Protein AF-A0A961X1M5-F1 (afdb_monomer_lite)

Structure (mmCIF, N/CA/C/O backbone):
data_AF-A0A961X1M5-F1
#
_entry.id   AF-A0A961X1M5-F1
#
loop_
_atom_site.group_PDB
_atom_site.id
_atom_site.type_symbol
_atom_site.label_atom_id
_atom_site.label_alt_id
_atom_site.label_comp_id
_atom_site.label_asym_id
_atom_site.label_entity_id
_atom_site.label_seq_id
_atom_site.pdbx_PDB_ins_code
_atom_site.Cartn_x
_atom_site.Cartn_y
_atom_site.Cartn_z
_atom_site.occupancy
_atom_site.B_iso_or_equiv
_atom_site.auth_seq_id
_atom_site.auth_comp_id
_atom_site.auth_asym_id
_atom_site.auth_atom_id
_atom_site.pdbx_PDB_model_num
ATOM 1 N N . MET A 1 1 ? -8.555 6.129 18.525 1.00 94.44 1 MET A N 1
ATOM 2 C CA . MET A 1 1 ? -8.605 4.919 19.369 1.00 94.44 1 MET A CA 1
ATOM 3 C C . MET A 1 1 ? -7.222 4.333 19.562 1.00 94.44 1 MET A C 1
ATOM 5 O O . MET A 1 1 ? -6.335 4.598 18.760 1.00 94.44 1 MET A O 1
ATOM 9 N N . HIS A 1 2 ? -7.061 3.529 20.614 1.00 96.69 2 HIS A N 1
ATOM 10 C CA . HIS A 1 2 ? -5.850 2.758 20.886 1.00 96.69 2 HIS A CA 1
ATOM 11 C C . HIS A 1 2 ? -6.119 1.263 20.671 1.00 96.69 2 HIS A C 1
ATOM 13 O O . HIS A 1 2 ? -7.164 0.772 21.101 1.00 96.69 2 HIS A O 1
ATOM 19 N N . ILE A 1 3 ? -5.234 0.566 19.958 1.00 97.38 3 ILE A N 1
ATOM 20 C CA . ILE A 1 3 ? -5.390 -0.854 19.603 1.00 97.38 3 ILE A CA 1
ATOM 21 C C . ILE A 1 3 ? -4.023 -1.525 19.434 1.00 97.38 3 ILE A C 1
ATOM 23 O O . ILE A 1 3 ? -3.090 -0.902 18.934 1.00 97.38 3 ILE A O 1
ATOM 27 N N . GLY A 1 4 ? -3.887 -2.792 19.836 1.00 98.12 4 GLY A N 1
ATOM 28 C CA . GLY A 1 4 ? -2.659 -3.563 19.621 1.00 98.12 4 GLY A CA 1
ATOM 29 C C . GLY A 1 4 ? -2.343 -3.750 18.132 1.00 98.12 4 GLY A C 1
ATOM 30 O O . GLY A 1 4 ? -3.255 -3.880 17.314 1.00 98.12 4 GLY A O 1
ATOM 31 N N . PHE A 1 5 ? -1.057 -3.785 17.769 1.00 97.50 5 PHE A N 1
ATOM 32 C CA . PHE A 1 5 ? -0.620 -3.940 16.373 1.00 97.50 5 PHE A CA 1
ATOM 33 C C . PHE A 1 5 ? -1.210 -5.206 15.725 1.00 97.50 5 PHE A C 1
ATOM 35 O O . PHE A 1 5 ? -1.853 -5.139 14.674 1.00 97.50 5 PHE A O 1
ATOM 42 N N . ASP A 1 6 ? -1.051 -6.358 16.383 1.00 97.62 6 ASP A N 1
ATOM 43 C CA . ASP A 1 6 ? -1.551 -7.641 15.877 1.00 97.62 6 ASP A CA 1
ATOM 44 C C . ASP A 1 6 ? -3.079 -7.757 15.952 1.00 97.62 6 ASP A C 1
ATOM 46 O O . ASP A 1 6 ? -3.689 -8.394 15.089 1.00 97.62 6 ASP A O 1
ATOM 50 N N . ASP A 1 7 ? -3.719 -7.093 16.918 1.00 97.88 7 ASP A N 1
ATOM 51 C CA . ASP A 1 7 ? -5.181 -7.029 17.018 1.00 97.88 7 ASP A CA 1
ATOM 52 C C . ASP A 1 7 ? -5.783 -6.228 15.860 1.00 97.88 7 ASP A C 1
ATOM 54 O O . ASP A 1 7 ? -6.774 -6.649 15.249 1.00 97.88 7 ASP A O 1
ATOM 58 N N . ALA A 1 8 ? -5.163 -5.093 15.516 1.00 97.69 8 ALA A N 1
ATOM 59 C CA . ALA A 1 8 ? -5.552 -4.278 14.375 1.00 97.69 8 ALA A CA 1
ATOM 60 C C . ALA A 1 8 ? -5.389 -5.067 13.071 1.00 97.69 8 ALA A C 1
ATOM 62 O O . ALA A 1 8 ? -6.337 -5.165 12.286 1.00 97.69 8 ALA A O 1
ATOM 63 N N . ARG A 1 9 ? -4.229 -5.710 12.876 1.00 97.94 9 ARG A N 1
ATOM 64 C CA . ARG A 1 9 ? -3.970 -6.554 11.700 1.00 97.94 9 ARG A CA 1
ATOM 65 C C . ARG A 1 9 ? -4.985 -7.688 11.602 1.00 97.94 9 ARG A C 1
ATOM 67 O O . ARG A 1 9 ? -5.622 -7.844 10.566 1.00 97.94 9 ARG A O 1
ATOM 74 N N . SER A 1 10 ? -5.195 -8.439 12.681 1.00 97.81 10 SER A N 1
ATOM 75 C CA . SER A 1 10 ? -6.135 -9.566 12.714 1.00 97.81 10 SER A CA 1
ATOM 76 C C . SER A 1 10 ? -7.573 -9.134 12.432 1.00 97.81 10 SER A C 1
ATOM 78 O O . SER A 1 10 ? -8.321 -9.847 11.763 1.00 97.81 10 SER A O 1
ATOM 80 N N . THR A 1 11 ? -7.970 -7.958 12.922 1.00 97.31 11 THR A N 1
ATOM 81 C CA . THR A 1 11 ? -9.293 -7.390 12.650 1.00 97.31 11 THR A CA 1
ATOM 82 C C . THR A 1 11 ? -9.453 -7.044 11.176 1.00 97.31 11 THR A C 1
ATOM 84 O O . THR A 1 11 ? -10.415 -7.499 10.560 1.00 97.31 11 THR A O 1
ATOM 87 N N . LEU A 1 12 ? -8.480 -6.347 10.583 1.00 97.25 12 LEU A N 1
ATOM 88 C CA . LEU A 1 12 ? -8.501 -6.026 9.156 1.00 97.25 12 LEU A CA 1
ATOM 89 C C . LEU A 1 12 ? -8.486 -7.280 8.280 1.00 97.25 12 LEU A C 1
ATOM 91 O O . LEU A 1 12 ? -9.260 -7.345 7.333 1.00 97.25 12 LEU A O 1
ATOM 95 N N . ILE A 1 13 ? -7.687 -8.300 8.609 1.00 97.44 13 ILE A N 1
ATOM 96 C CA . ILE A 1 13 ? -7.674 -9.573 7.869 1.00 97.44 13 ILE A CA 1
ATOM 97 C C . ILE A 1 13 ? -9.074 -10.185 7.821 1.00 97.44 13 ILE A C 1
ATOM 99 O O . ILE A 1 13 ? -9.540 -10.568 6.748 1.00 97.44 13 ILE A O 1
ATOM 103 N N . ARG A 1 14 ? -9.766 -10.272 8.966 1.00 96.19 14 ARG A N 1
ATOM 104 C CA . ARG A 1 14 ? -11.136 -10.810 9.018 1.00 96.19 14 ARG A CA 1
ATOM 105 C C . ARG A 1 14 ? -12.089 -9.987 8.157 1.00 96.19 14 ARG A C 1
ATOM 107 O O . ARG A 1 14 ? -12.830 -10.565 7.368 1.00 96.19 14 ARG A O 1
ATOM 114 N N . THR A 1 15 ? -12.040 -8.663 8.277 1.00 95.44 15 THR A N 1
ATOM 115 C CA . THR A 1 15 ? -12.882 -7.748 7.499 1.00 95.44 15 THR A CA 1
ATOM 116 C C . THR A 1 15 ? -12.636 -7.892 5.995 1.00 95.44 15 THR A C 1
ATOM 118 O O . THR A 1 15 ? -13.580 -8.067 5.228 1.00 95.44 15 THR A O 1
ATOM 121 N N . LEU A 1 16 ? -11.377 -7.853 5.559 1.00 94.94 16 LEU A N 1
ATOM 122 C CA . LEU A 1 16 ? -10.992 -7.923 4.148 1.00 94.94 16 LEU A CA 1
ATOM 123 C C . LEU A 1 16 ? -11.329 -9.287 3.532 1.00 94.94 16 LEU A C 1
ATOM 125 O O . LEU A 1 16 ? -11.859 -9.339 2.422 1.00 94.94 16 LEU A O 1
ATOM 129 N N . ASN A 1 17 ? -11.124 -10.378 4.278 1.00 94.69 17 ASN A N 1
ATOM 130 C CA . ASN A 1 17 ? -11.574 -11.710 3.869 1.00 94.69 17 ASN A CA 1
ATOM 131 C C . ASN A 1 17 ? -13.102 -11.784 3.746 1.00 94.69 17 ASN A C 1
ATOM 133 O O . ASN A 1 17 ? -13.605 -12.361 2.786 1.00 94.69 17 ASN A O 1
ATOM 137 N N . GLY A 1 18 ? -13.847 -11.169 4.672 1.00 92.88 18 GLY A N 1
ATOM 138 C CA . GLY A 1 18 ? -15.309 -11.077 4.598 1.00 92.88 18 GLY A CA 1
ATOM 139 C C . GLY A 1 18 ? -15.814 -10.345 3.349 1.00 92.88 18 GLY A C 1
ATOM 140 O O . GLY A 1 18 ? -16.894 -10.655 2.856 1.00 92.88 18 GLY A O 1
ATOM 141 N N . ARG A 1 19 ? -15.007 -9.431 2.792 1.00 90.25 19 ARG A N 1
ATOM 142 C CA . ARG A 1 19 ? -15.267 -8.725 1.524 1.00 90.25 19 ARG A CA 1
ATOM 143 C C . ARG A 1 19 ? -14.769 -9.477 0.281 1.00 90.25 19 ARG A C 1
ATOM 145 O O . ARG A 1 19 ? -14.935 -8.980 -0.828 1.00 90.25 19 ARG A O 1
ATOM 152 N N . GLY A 1 20 ? -14.128 -10.636 0.442 1.00 89.62 20 GLY A N 1
ATOM 153 C CA . GLY A 1 20 ? -13.545 -11.398 -0.666 1.00 89.62 20 GLY A CA 1
ATOM 154 C C . GLY A 1 20 ? -12.330 -10.729 -1.322 1.00 89.62 20 GLY A C 1
ATOM 155 O O . GLY A 1 20 ? -12.034 -11.014 -2.481 1.00 89.62 20 GLY A O 1
ATOM 156 N N . LEU A 1 21 ? -11.632 -9.834 -0.614 1.00 87.38 21 LEU A N 1
ATOM 157 C CA . LEU A 1 21 ? -10.445 -9.149 -1.128 1.00 87.38 21 LEU A CA 1
ATOM 158 C C . LEU A 1 21 ? -9.182 -9.958 -0.828 1.00 87.38 21 LEU A C 1
ATOM 160 O O . LEU A 1 21 ? -8.930 -10.331 0.316 1.00 87.38 21 LEU A O 1
ATOM 164 N N . ALA A 1 22 ? -8.361 -10.192 -1.851 1.00 81.06 22 ALA A N 1
ATOM 165 C CA . ALA A 1 22 ? -7.104 -10.921 -1.735 1.00 81.06 22 ALA A CA 1
ATOM 166 C C . ALA A 1 22 ? -5.928 -10.125 -2.340 1.00 81.06 22 ALA A C 1
ATOM 168 O O . ALA A 1 22 ? -6.128 -9.468 -3.363 1.00 81.06 22 ALA A O 1
ATOM 169 N N . PRO A 1 23 ? -4.709 -10.219 -1.767 1.00 86.50 23 PRO A N 1
ATOM 170 C CA . PRO A 1 23 ? -4.381 -10.890 -0.503 1.00 86.50 23 PRO A CA 1
ATOM 171 C C . PRO A 1 23 ? -4.704 -10.016 0.730 1.00 86.50 23 PRO A C 1
ATOM 173 O O . PRO A 1 23 ? -4.075 -8.986 0.962 1.00 86.50 23 PRO A O 1
ATOM 176 N N . ALA A 1 24 ? -5.663 -10.453 1.559 1.00 94.06 24 ALA A N 1
ATOM 177 C CA . ALA A 1 24 ? -6.097 -9.728 2.759 1.00 94.06 24 ALA A CA 1
ATOM 178 C C . ALA A 1 24 ? -4.979 -9.532 3.795 1.00 94.06 24 ALA A C 1
ATOM 180 O O . ALA A 1 24 ? -4.947 -8.503 4.465 1.00 94.06 24 ALA A O 1
ATOM 181 N N . ASP A 1 25 ? -4.073 -10.506 3.931 1.00 95.88 25 ASP A N 1
ATOM 182 C CA . ASP A 1 25 ? -2.978 -10.445 4.906 1.00 95.88 25 ASP A CA 1
ATOM 183 C C . ASP A 1 25 ? -1.973 -9.337 4.584 1.00 95.88 25 ASP A C 1
ATOM 185 O O . ASP A 1 25 ? -1.688 -8.501 5.439 1.00 95.88 25 ASP A O 1
ATOM 189 N N . ASP A 1 26 ? -1.500 -9.285 3.338 1.00 96.31 26 ASP A N 1
ATOM 190 C CA . ASP A 1 26 ? -0.576 -8.248 2.876 1.00 96.31 26 ASP A CA 1
ATOM 191 C C . ASP A 1 26 ? -1.219 -6.858 2.948 1.00 96.31 26 ASP A C 1
ATOM 193 O O . ASP A 1 26 ? -0.573 -5.903 3.382 1.00 96.31 26 ASP A O 1
ATOM 197 N N . LEU A 1 27 ? -2.499 -6.745 2.579 1.00 96.44 27 LEU A N 1
ATOM 198 C CA . LEU A 1 27 ? -3.236 -5.486 2.641 1.00 96.44 27 LEU A CA 1
ATOM 199 C C . LEU A 1 27 ? -3.402 -5.000 4.089 1.00 96.44 27 LEU A C 1
ATOM 201 O O . LEU A 1 27 ? -3.060 -3.860 4.400 1.00 96.44 27 LEU A O 1
ATOM 205 N N . ALA A 1 28 ? -3.851 -5.876 4.992 1.00 97.62 28 ALA A N 1
ATOM 206 C CA . ALA A 1 28 ? -3.974 -5.568 6.413 1.00 97.62 28 ALA A CA 1
ATOM 207 C C . ALA A 1 28 ? -2.623 -5.202 7.038 1.00 97.62 28 ALA A C 1
ATOM 209 O O . ALA A 1 28 ? -2.521 -4.209 7.758 1.00 97.62 28 ALA A O 1
ATOM 210 N N . TRP A 1 29 ? -1.579 -5.983 6.753 1.00 98.00 29 TRP A N 1
ATOM 211 C CA . TRP A 1 29 ? -0.234 -5.722 7.249 1.00 98.00 29 TRP A CA 1
ATOM 212 C C . TRP A 1 29 ? 0.284 -4.364 6.771 1.00 98.00 29 TRP A C 1
ATOM 214 O O . TRP A 1 29 ? 0.750 -3.581 7.595 1.00 98.00 29 TRP A O 1
ATOM 224 N N . ALA A 1 30 ? 0.160 -4.049 5.479 1.00 98.31 30 ALA A N 1
ATOM 225 C CA . ALA A 1 30 ? 0.611 -2.775 4.926 1.00 98.31 30 ALA A CA 1
ATOM 226 C C . ALA A 1 30 ? -0.132 -1.585 5.549 1.00 98.31 30 ALA A C 1
ATOM 228 O O . ALA A 1 30 ? 0.494 -0.586 5.900 1.00 98.31 30 ALA A O 1
ATOM 229 N N . THR A 1 31 ? -1.446 -1.703 5.756 1.00 98.38 31 THR A N 1
ATOM 230 C CA . THR A 1 31 ? -2.254 -0.677 6.428 1.00 98.38 31 THR A CA 1
ATOM 231 C C . THR A 1 31 ? -1.766 -0.404 7.850 1.00 98.38 31 THR A C 1
ATOM 233 O O . THR A 1 31 ? -1.507 0.745 8.201 1.00 98.38 31 THR A O 1
ATOM 236 N N . VAL A 1 32 ? -1.591 -1.450 8.658 1.00 98.25 32 VAL A N 1
ATOM 237 C CA . VAL A 1 32 ? -1.147 -1.340 10.060 1.00 98.25 32 VAL A CA 1
ATOM 238 C C . VAL A 1 32 ? 0.303 -0.859 10.143 1.00 98.25 32 VAL A C 1
ATOM 240 O O . VAL A 1 32 ? 0.645 -0.051 11.004 1.00 98.25 32 VAL A O 1
ATOM 243 N N . TRP A 1 33 ? 1.154 -1.292 9.212 1.00 98.38 33 TRP A N 1
ATOM 244 C CA . TRP A 1 33 ? 2.530 -0.818 9.089 1.00 98.38 33 TRP A CA 1
ATOM 245 C C . TRP A 1 33 ? 2.589 0.689 8.819 1.00 98.38 33 TRP A C 1
ATOM 247 O O . TRP A 1 33 ? 3.408 1.394 9.410 1.00 98.38 33 TRP A O 1
ATOM 257 N N . LEU A 1 34 ? 1.719 1.196 7.940 1.00 98.44 34 LEU A N 1
ATOM 258 C CA . LEU A 1 34 ? 1.644 2.622 7.627 1.00 98.44 34 LEU A CA 1
ATOM 259 C C . LEU A 1 34 ? 1.222 3.432 8.855 1.00 98.44 34 LEU A C 1
ATOM 261 O O . LEU A 1 34 ? 1.916 4.394 9.185 1.00 98.44 34 LEU A O 1
ATOM 265 N N . GLU A 1 35 ? 0.187 2.993 9.575 1.00 98.12 35 GLU A N 1
ATOM 266 C CA . GLU A 1 35 ? -0.235 3.610 10.844 1.00 98.12 35 GLU A CA 1
ATOM 267 C C . GLU A 1 35 ? 0.909 3.635 11.867 1.00 98.12 35 GLU A C 1
ATOM 269 O O . GLU A 1 35 ? 1.237 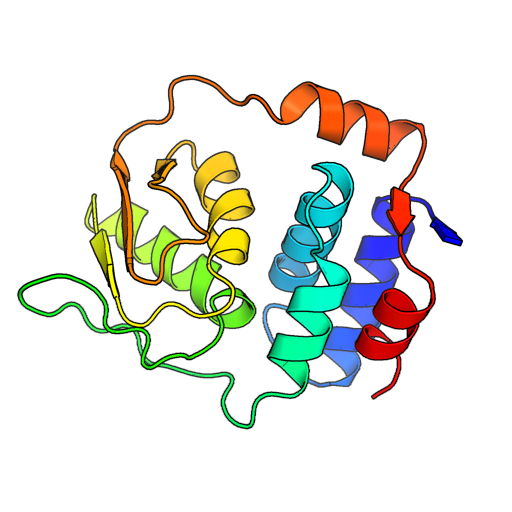4.686 12.416 1.00 98.12 35 GLU A O 1
ATOM 274 N N . ALA A 1 36 ? 1.606 2.507 12.049 1.00 98.00 36 ALA A N 1
ATOM 275 C CA . ALA A 1 36 ? 2.763 2.408 12.943 1.00 98.00 36 ALA A CA 1
ATOM 276 C C . ALA A 1 36 ? 3.874 3.411 12.596 1.00 98.00 36 ALA A C 1
ATOM 278 O O . ALA A 1 36 ? 4.594 3.900 13.467 1.00 98.00 36 ALA A O 1
ATOM 279 N N . CYS A 1 37 ? 4.024 3.734 11.312 1.00 97.12 37 CYS A N 1
ATOM 280 C CA . CYS A 1 37 ? 5.035 4.669 10.836 1.00 97.12 37 CYS A CA 1
ATOM 281 C C . CYS A 1 37 ? 4.585 6.141 10.867 1.00 97.12 37 CYS A C 1
ATOM 283 O O . CYS A 1 37 ? 5.410 7.025 10.591 1.00 97.12 37 CYS A O 1
ATOM 285 N N . GLY A 1 38 ? 3.332 6.408 11.252 1.00 96.00 38 GLY A N 1
ATOM 286 C CA . GLY A 1 38 ? 2.716 7.736 11.282 1.00 96.00 38 GLY A CA 1
ATOM 287 C C . GLY A 1 38 ? 2.140 8.182 9.936 1.00 96.00 38 GLY A C 1
ATOM 288 O O . GLY A 1 38 ? 2.011 9.380 9.699 1.00 96.00 38 GLY A O 1
ATOM 289 N N . TYR A 1 39 ? 1.846 7.240 9.040 1.00 97.31 39 TYR A N 1
ATOM 290 C CA . TYR A 1 39 ? 1.152 7.488 7.778 1.00 97.31 39 TYR A CA 1
ATOM 291 C C . TYR A 1 39 ? -0.325 7.080 7.885 1.00 97.31 39 TYR A C 1
ATOM 293 O O . TYR A 1 39 ? -0.637 6.144 8.619 1.00 97.31 39 TYR A O 1
ATOM 301 N N . PRO A 1 40 ? -1.233 7.715 7.121 1.00 96.81 40 PRO A N 1
ATOM 302 C CA . PRO A 1 40 ? -2.678 7.505 7.245 1.00 96.81 40 PRO A CA 1
ATOM 303 C C . PRO A 1 40 ? -3.135 6.215 6.537 1.00 96.81 40 PRO A C 1
ATOM 305 O O . PRO A 1 40 ? -3.870 6.246 5.549 1.00 96.81 40 PRO A O 1
ATOM 308 N N . GLY A 1 41 ? -2.643 5.061 6.994 1.00 97.75 41 GLY A N 1
ATOM 309 C CA . GLY A 1 41 ? -2.857 3.761 6.357 1.00 97.75 41 GLY A CA 1
ATOM 310 C C . GLY A 1 41 ? -4.330 3.358 6.272 1.00 97.75 41 GLY A C 1
ATOM 311 O O . GLY A 1 41 ? -4.777 2.864 5.237 1.00 97.75 41 GLY A O 1
ATOM 312 N N . THR A 1 42 ? -5.090 3.570 7.345 1.00 97.81 42 THR A N 1
ATOM 313 C CA . THR A 1 42 ? -6.519 3.229 7.428 1.00 97.81 42 THR A CA 1
ATOM 314 C C . THR A 1 42 ? -7.373 4.163 6.590 1.00 97.81 42 THR A C 1
ATOM 316 O O . THR A 1 42 ? -8.250 3.692 5.874 1.00 97.81 42 THR A O 1
ATOM 319 N N . GLN A 1 43 ? -7.074 5.462 6.594 1.00 97.44 43 GLN A N 1
ATOM 320 C CA . GLN A 1 43 ? -7.754 6.418 5.726 1.00 97.44 43 GLN A CA 1
ATOM 321 C C . GLN A 1 43 ? -7.542 6.058 4.247 1.00 97.44 43 GLN A C 1
ATOM 323 O O . GLN A 1 43 ? -8.513 5.902 3.511 1.00 97.44 43 GLN A O 1
ATOM 328 N N . MET A 1 44 ? -6.292 5.839 3.819 1.00 97.69 44 MET A N 1
ATOM 329 C CA . MET A 1 44 ? -6.006 5.466 2.427 1.00 97.69 44 MET A CA 1
ATOM 330 C C . MET A 1 44 ? -6.616 4.111 2.050 1.00 97.69 44 MET A C 1
ATOM 332 O O . MET A 1 44 ? -7.030 3.925 0.909 1.00 97.69 44 MET A O 1
ATOM 336 N N . LEU A 1 45 ? -6.681 3.151 2.982 1.00 97.62 45 LEU A N 1
ATOM 337 C CA . LEU A 1 45 ? -7.386 1.894 2.733 1.00 97.62 45 LEU A CA 1
ATOM 338 C C . LEU A 1 45 ? -8.886 2.139 2.532 1.00 97.62 45 LEU A C 1
ATOM 340 O O . LEU A 1 45 ? -9.463 1.569 1.615 1.00 97.62 45 LEU A O 1
ATOM 344 N N . ALA A 1 46 ? -9.519 2.979 3.354 1.00 96.88 46 ALA A N 1
ATOM 345 C CA . ALA A 1 46 ? -10.938 3.300 3.207 1.00 96.88 46 ALA A CA 1
ATOM 346 C C . ALA A 1 46 ? -11.227 3.949 1.847 1.00 96.88 46 ALA A C 1
ATOM 348 O O . ALA A 1 46 ? -12.172 3.551 1.172 1.00 96.88 46 ALA A O 1
ATOM 349 N N . GLU A 1 47 ? -10.383 4.893 1.425 1.00 96.62 47 GLU A N 1
ATOM 350 C CA . GLU A 1 47 ? -10.456 5.520 0.101 1.00 96.62 47 GLU A CA 1
ATOM 351 C C . GLU A 1 47 ? -10.280 4.484 -1.018 1.00 96.62 47 GLU A C 1
ATOM 353 O O . GLU A 1 47 ? -11.079 4.444 -1.948 1.00 96.62 47 GLU A O 1
ATOM 358 N N . ALA A 1 48 ? -9.289 3.595 -0.902 1.00 96.50 48 ALA A N 1
ATOM 359 C CA . ALA A 1 48 ? -9.047 2.532 -1.874 1.00 96.50 48 ALA A CA 1
ATOM 360 C C . ALA A 1 48 ? -10.214 1.541 -1.989 1.00 96.50 48 ALA A C 1
ATOM 362 O O . ALA A 1 48 ? -10.499 1.082 -3.086 1.00 96.50 48 ALA A O 1
ATOM 363 N N . LEU A 1 49 ? -10.866 1.200 -0.873 1.00 95.19 49 LEU A N 1
ATOM 364 C CA . LEU A 1 49 ? -12.022 0.296 -0.835 1.00 95.19 49 LEU A CA 1
ATOM 365 C C . LEU A 1 49 ? -13.298 0.926 -1.409 1.00 95.19 49 LEU A C 1
ATOM 367 O O . LEU A 1 49 ? -14.238 0.195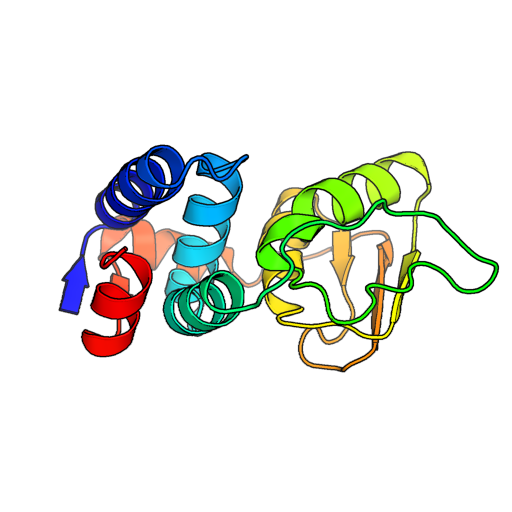 -1.718 1.00 95.19 49 LEU A O 1
ATOM 371 N N . ALA A 1 50 ? -13.352 2.256 -1.482 1.00 95.06 50 ALA A N 1
ATOM 372 C CA . ALA A 1 50 ? -14.465 3.003 -2.055 1.00 95.06 50 ALA A CA 1
ATOM 373 C C . ALA A 1 50 ? -14.310 3.243 -3.567 1.00 95.06 50 ALA A C 1
ATOM 375 O O . ALA A 1 50 ? -15.251 3.723 -4.197 1.00 95.06 50 ALA A O 1
ATOM 376 N N . ASP A 1 51 ? -13.147 2.936 -4.147 1.00 94.62 51 ASP A N 1
ATOM 377 C CA . ASP A 1 51 ? -12.923 3.054 -5.585 1.00 94.62 51 ASP A CA 1
ATOM 378 C C . ASP A 1 51 ? -13.677 1.956 -6.354 1.00 94.62 51 ASP A C 1
ATOM 380 O O . ASP A 1 51 ? -13.735 0.803 -5.940 1.00 94.62 51 ASP A O 1
ATOM 384 N N . ASP A 1 52 ? -14.182 2.271 -7.550 1.00 92.19 52 ASP A N 1
ATOM 385 C CA . ASP A 1 52 ? -14.906 1.287 -8.374 1.00 92.19 52 ASP A CA 1
ATOM 386 C C . ASP A 1 52 ? -14.010 0.142 -8.887 1.00 92.19 52 ASP A C 1
ATOM 388 O O . ASP A 1 52 ? -14.492 -0.921 -9.291 1.00 92.19 52 ASP A O 1
ATOM 392 N N . ARG A 1 53 ? -12.689 0.362 -8.935 1.00 93.19 53 ARG A N 1
ATOM 393 C CA . ARG A 1 53 ? -11.728 -0.539 -9.581 1.00 93.19 53 ARG A CA 1
ATOM 394 C C . ARG A 1 53 ? -10.563 -0.884 -8.661 1.00 93.19 53 ARG A C 1
ATOM 396 O O . ARG A 1 53 ? -9.718 -0.045 -8.365 1.00 93.19 53 ARG A O 1
ATOM 403 N N . HIS A 1 54 ? -10.449 -2.172 -8.336 1.00 92.50 54 HIS A N 1
ATOM 404 C CA . HIS A 1 54 ? -9.387 -2.717 -7.477 1.00 92.50 54 HIS A CA 1
ATOM 405 C C . HIS A 1 54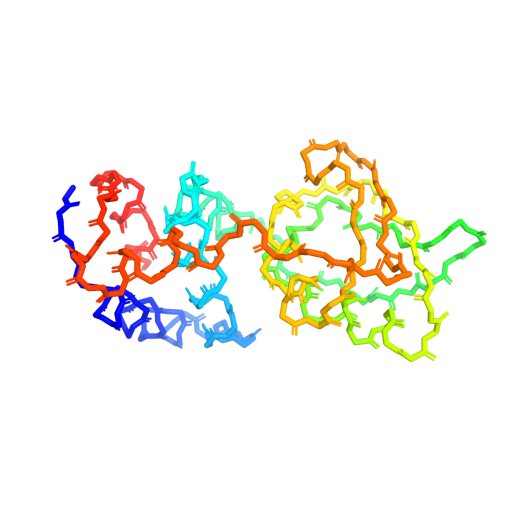 ? -8.342 -3.557 -8.224 1.00 92.50 54 HIS A C 1
ATOM 407 O O . HIS A 1 54 ? -7.391 -4.044 -7.623 1.00 92.50 54 HIS A O 1
ATOM 413 N N . THR A 1 55 ? -8.514 -3.772 -9.530 1.00 93.31 55 THR A N 1
ATOM 414 C CA . THR A 1 55 ? -7.688 -4.707 -10.301 1.00 93.31 55 THR A CA 1
ATOM 415 C C . THR A 1 55 ? -7.067 -4.054 -11.528 1.00 93.31 55 THR A C 1
ATOM 417 O O . THR A 1 55 ? -7.682 -3.263 -12.252 1.00 93.31 55 THR A O 1
ATOM 420 N N . LEU A 1 56 ? -5.817 -4.428 -11.782 1.00 95.62 56 LEU A N 1
ATOM 421 C CA . LEU A 1 56 ? -5.057 -4.046 -12.960 1.00 95.62 56 LEU A CA 1
ATOM 422 C C . LEU A 1 56 ? -4.052 -5.152 -13.274 1.00 95.62 56 LEU A C 1
ATOM 424 O O . LEU A 1 56 ? -3.304 -5.580 -12.399 1.00 95.62 56 LEU A O 1
ATOM 428 N N . GLN A 1 57 ? -4.009 -5.590 -14.530 1.00 96.31 57 GLN A N 1
ATOM 429 C CA . GLN A 1 57 ? -2.900 -6.408 -15.000 1.00 96.31 57 GLN A CA 1
ATOM 430 C C . GLN A 1 57 ? -1.671 -5.512 -15.167 1.00 96.31 57 GLN A C 1
ATOM 432 O O . GLN A 1 57 ? -1.685 -4.582 -15.973 1.00 96.31 57 GLN A O 1
ATOM 437 N N . LEU A 1 58 ? -0.613 -5.795 -14.410 1.00 96.94 58 LEU A N 1
ATOM 438 C CA . LEU A 1 58 ? 0.648 -5.072 -14.522 1.00 96.94 58 LEU A CA 1
ATOM 439 C C . LEU A 1 58 ? 1.370 -5.497 -15.805 1.00 96.94 58 LEU A C 1
ATOM 441 O O . LEU A 1 58 ? 1.717 -6.664 -15.980 1.00 96.94 58 LEU A O 1
ATOM 445 N N . VAL A 1 59 ? 1.582 -4.543 -16.711 1.00 96.69 59 VAL A N 1
ATOM 446 C CA . VAL A 1 59 ? 2.290 -4.748 -17.981 1.00 96.69 59 VAL A CA 1
ATOM 447 C C . VAL A 1 59 ? 3.318 -3.640 -18.137 1.00 96.69 59 VAL A C 1
ATOM 449 O O . VAL A 1 59 ? 2.963 -2.462 -18.116 1.00 96.69 59 VAL A O 1
ATOM 452 N N . ARG A 1 60 ? 4.593 -4.016 -18.278 1.00 96.38 60 ARG A N 1
ATOM 453 C CA . ARG A 1 60 ? 5.678 -3.058 -18.506 1.00 96.38 60 ARG A CA 1
ATOM 454 C C . ARG A 1 60 ? 5.570 -2.486 -19.919 1.00 96.38 60 ARG A C 1
ATOM 456 O O . ARG A 1 60 ? 5.517 -3.244 -20.886 1.00 96.38 60 ARG A O 1
ATOM 463 N N . ASP A 1 61 ? 5.578 -1.163 -20.028 1.00 95.44 61 ASP A N 1
ATOM 464 C CA . ASP A 1 61 ? 5.788 -0.437 -21.280 1.00 95.44 61 ASP A CA 1
ATOM 465 C C . ASP A 1 61 ? 7.232 0.102 -21.373 1.00 95.44 61 ASP A C 1
ATOM 467 O O . ASP A 1 61 ? 8.098 -0.247 -20.568 1.00 95.44 61 ASP A O 1
ATOM 471 N N . LEU A 1 62 ? 7.518 0.938 -22.380 1.00 93.31 62 LEU A N 1
ATOM 472 C CA . LEU A 1 62 ? 8.848 1.532 -22.586 1.00 93.31 62 LEU A CA 1
ATOM 473 C C . LEU A 1 62 ? 9.323 2.420 -21.417 1.00 93.31 62 LEU A C 1
ATOM 475 O O . LEU A 1 62 ? 10.519 2.684 -21.309 1.00 93.31 62 LEU A O 1
ATOM 479 N N . ILE A 1 63 ? 8.408 2.901 -20.573 1.00 94.31 63 ILE A N 1
ATOM 480 C CA . ILE A 1 63 ? 8.679 3.779 -19.431 1.00 94.31 63 ILE A CA 1
ATOM 481 C C . ILE A 1 63 ? 8.649 2.974 -18.123 1.00 94.31 63 ILE A C 1
ATOM 483 O O . ILE A 1 63 ? 9.523 3.141 -17.273 1.00 94.31 63 ILE A O 1
ATOM 487 N N . GLY A 1 64 ? 7.657 2.101 -17.949 1.00 97.00 64 GLY A N 1
ATOM 488 C CA . GLY A 1 64 ? 7.446 1.311 -16.740 1.00 97.00 64 GLY A CA 1
ATOM 489 C C . GLY A 1 64 ? 5.995 0.852 -16.608 1.00 97.00 64 GLY A C 1
ATOM 490 O O . GLY A 1 64 ? 5.452 0.268 -17.541 1.00 97.00 64 GLY A O 1
ATOM 491 N N . PHE A 1 65 ? 5.368 1.088 -15.453 1.00 98.50 65 PHE A N 1
ATOM 492 C CA . PHE A 1 65 ? 3.966 0.741 -15.215 1.00 98.50 65 PHE A CA 1
ATOM 493 C C . PHE A 1 65 ? 3.053 1.961 -15.230 1.00 98.50 65 PHE A C 1
ATOM 495 O O . PHE A 1 65 ? 3.194 2.869 -14.409 1.00 98.50 65 PHE A O 1
ATOM 502 N N . ASP A 1 66 ? 2.055 1.922 -16.112 1.00 98.12 66 ASP A N 1
ATOM 503 C CA . ASP A 1 66 ? 0.858 2.751 -16.006 1.00 98.12 66 ASP A CA 1
ATOM 504 C C . ASP A 1 66 ? -0.124 2.127 -15.022 1.00 98.12 66 ASP A C 1
ATOM 506 O O . ASP A 1 66 ? -0.753 1.117 -15.337 1.00 98.12 66 ASP A O 1
ATOM 510 N N . LEU A 1 67 ? -0.271 2.727 -13.843 1.00 98.00 67 LEU A N 1
ATOM 511 C CA . LEU A 1 67 ? -1.180 2.208 -12.825 1.00 98.00 67 LEU A CA 1
ATOM 512 C C . LEU A 1 67 ? -2.634 2.624 -13.055 1.00 98.00 67 LEU A C 1
ATOM 514 O O . LEU A 1 67 ? -3.513 2.163 -12.334 1.00 98.00 67 LEU A O 1
ATOM 518 N N . GLN A 1 68 ? -2.918 3.459 -14.062 1.00 97.56 68 GLN A N 1
ATOM 519 C CA . GLN A 1 68 ? -4.276 3.866 -14.443 1.00 97.56 68 GLN A CA 1
ATOM 520 C C . GLN A 1 68 ? -5.116 4.388 -13.260 1.00 97.56 68 GLN A C 1
ATOM 522 O O . GLN A 1 68 ? -6.334 4.219 -13.244 1.00 97.56 68 GLN A O 1
ATOM 527 N N . ASN A 1 69 ? -4.468 5.001 -12.262 1.00 97.38 69 ASN A N 1
ATOM 528 C CA . ASN A 1 69 ? -5.057 5.430 -10.992 1.00 97.38 69 ASN A CA 1
ATOM 529 C C . ASN A 1 69 ? -5.709 4.308 -10.163 1.00 97.38 69 ASN A C 1
ATOM 531 O O . ASN A 1 69 ? -6.470 4.602 -9.247 1.00 97.38 69 ASN A O 1
ATOM 535 N N . VAL A 1 70 ? -5.409 3.035 -10.429 1.00 97.44 70 VAL A N 1
ATOM 536 C CA . VAL A 1 70 ? -5.786 1.932 -9.539 1.00 97.44 70 VAL A CA 1
ATOM 537 C C . VAL A 1 70 ? -4.903 1.991 -8.295 1.00 97.44 70 VAL A C 1
ATOM 539 O O . VAL A 1 70 ? -3.686 2.165 -8.383 1.00 97.44 70 VAL A O 1
ATOM 542 N N . SER A 1 71 ? -5.531 1.877 -7.124 1.00 97.50 71 SER A N 1
ATOM 543 C CA . SER A 1 71 ? -4.857 2.014 -5.835 1.00 97.50 71 SER A CA 1
ATOM 544 C C . SER A 1 71 ? -3.695 1.028 -5.673 1.00 97.50 71 SER A C 1
ATOM 546 O O . SER A 1 71 ? -3.872 -0.188 -5.780 1.00 97.50 71 SER A O 1
ATOM 548 N N . CYS A 1 72 ? -2.521 1.541 -5.297 1.00 97.81 72 CYS A N 1
ATOM 549 C CA . CYS A 1 72 ? -1.363 0.726 -4.937 1.00 97.81 72 CYS A CA 1
ATOM 550 C C . CYS A 1 72 ? -1.624 -0.191 -3.736 1.00 97.81 72 CYS A C 1
ATOM 552 O O . CYS A 1 72 ? -0.875 -1.146 -3.558 1.00 97.81 72 CYS A O 1
ATOM 554 N N . ALA A 1 73 ? -2.690 0.032 -2.959 1.00 97.12 73 ALA A N 1
ATOM 555 C CA . ALA A 1 73 ? -3.128 -0.904 -1.926 1.00 97.12 73 ALA A CA 1
ATOM 556 C C . ALA A 1 73 ? -3.335 -2.324 -2.487 1.00 97.12 73 ALA A C 1
ATOM 558 O O . ALA A 1 73 ? -2.981 -3.303 -1.840 1.00 97.12 73 ALA A O 1
ATOM 559 N N . PHE A 1 74 ? -3.823 -2.437 -3.727 1.00 95.88 74 PHE A N 1
ATOM 560 C CA . PHE A 1 74 ? -4.071 -3.722 -4.386 1.00 95.88 74 PHE A CA 1
ATOM 561 C C . PHE A 1 74 ? -2.927 -4.173 -5.304 1.00 95.88 74 PHE A C 1
ATOM 563 O O . PHE A 1 74 ? -2.868 -5.337 -5.689 1.00 95.88 74 PHE A O 1
ATOM 570 N N . LEU A 1 75 ? -2.024 -3.260 -5.678 1.00 97.06 75 LEU A N 1
ATOM 571 C CA . LEU A 1 75 ? -0.987 -3.515 -6.685 1.00 97.06 75 LEU A CA 1
ATOM 572 C C . LEU A 1 75 ? 0.416 -3.687 -6.097 1.00 97.06 75 LEU A C 1
ATOM 574 O O . LEU A 1 75 ? 1.285 -4.239 -6.770 1.00 97.06 75 LEU A O 1
ATOM 578 N N . ALA A 1 76 ? 0.658 -3.221 -4.868 1.00 97.25 76 ALA A N 1
ATOM 579 C CA . ALA A 1 76 ? 1.994 -3.169 -4.279 1.00 97.25 76 ALA A CA 1
ATOM 580 C C . ALA A 1 76 ? 2.738 -4.520 -4.258 1.00 97.25 76 ALA A C 1
ATOM 582 O O . ALA A 1 76 ? 3.905 -4.513 -4.660 1.00 97.25 76 ALA A O 1
ATOM 583 N N . PRO A 1 77 ? 2.116 -5.665 -3.895 1.00 95.75 77 PRO A N 1
ATOM 584 C CA . PRO A 1 77 ? 2.788 -6.962 -3.982 1.00 95.75 77 PRO A CA 1
ATOM 585 C C . PRO A 1 77 ? 3.271 -7.273 -5.404 1.00 95.75 77 PRO A C 1
ATOM 587 O O . PRO A 1 77 ? 4.452 -7.529 -5.610 1.00 95.75 77 PRO A O 1
ATOM 590 N N . GLY A 1 78 ? 2.394 -7.131 -6.406 1.00 96.50 78 GLY A N 1
ATOM 591 C CA . GLY A 1 78 ? 2.736 -7.409 -7.804 1.00 96.50 78 GLY A CA 1
ATOM 592 C C . GLY A 1 78 ? 3.797 -6.463 -8.376 1.00 96.50 78 GLY A C 1
ATOM 593 O O . GLY A 1 78 ? 4.645 -6.891 -9.155 1.00 96.50 78 GLY A O 1
ATOM 594 N N . ILE A 1 79 ? 3.791 -5.189 -7.965 1.00 97.56 79 ILE A N 1
ATOM 595 C CA . ILE A 1 79 ? 4.836 -4.221 -8.336 1.00 97.56 79 ILE A CA 1
ATOM 596 C C . ILE A 1 79 ? 6.191 -4.677 -7.791 1.00 97.56 79 ILE A C 1
ATOM 598 O O . ILE A 1 79 ? 7.195 -4.629 -8.499 1.00 97.56 79 ILE A O 1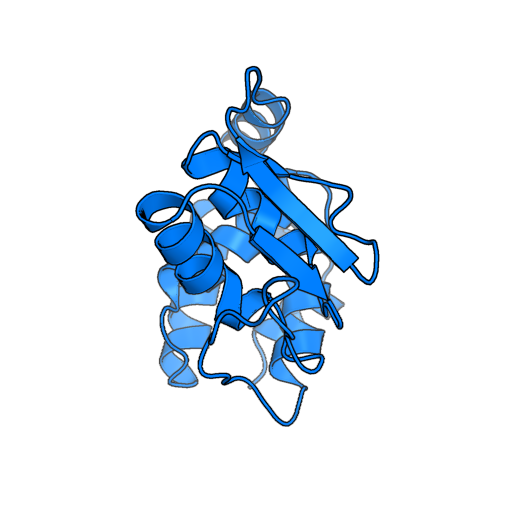
ATOM 602 N N . VAL A 1 80 ? 6.231 -5.108 -6.532 1.00 97.12 80 VAL A N 1
ATOM 603 C CA . VAL A 1 80 ? 7.471 -5.521 -5.876 1.00 97.12 80 VAL A CA 1
ATOM 604 C C . VAL A 1 80 ? 7.978 -6.862 -6.406 1.00 97.12 80 VAL A C 1
ATOM 606 O O . VAL A 1 80 ? 9.180 -6.986 -6.635 1.00 97.12 80 VAL A O 1
ATOM 609 N N . ASP A 1 81 ? 7.096 -7.819 -6.689 1.00 96.69 81 ASP A N 1
ATOM 610 C CA . ASP A 1 81 ? 7.458 -9.086 -7.336 1.00 96.69 81 ASP A CA 1
ATOM 611 C C . ASP A 1 81 ? 8.099 -8.851 -8.707 1.00 96.69 81 ASP A C 1
ATOM 613 O O . ASP A 1 81 ? 9.154 -9.407 -9.024 1.00 96.69 81 ASP A O 1
ATOM 617 N N . ASP A 1 82 ? 7.507 -7.964 -9.504 1.00 97.56 82 ASP A N 1
ATOM 618 C CA . ASP A 1 82 ? 8.072 -7.566 -10.784 1.00 97.56 82 ASP A CA 1
ATOM 619 C C . ASP A 1 82 ? 9.423 -6.849 -10.620 1.00 97.56 82 ASP A C 1
ATOM 621 O O . ASP A 1 82 ? 10.354 -7.121 -11.378 1.00 97.56 82 ASP A O 1
ATOM 625 N N . VAL A 1 83 ? 9.581 -5.985 -9.613 1.00 97.69 83 VAL A N 1
ATOM 626 C CA . VAL A 1 83 ? 10.869 -5.331 -9.332 1.00 97.69 83 VAL A CA 1
ATOM 627 C C . VAL A 1 83 ? 11.940 -6.339 -8.913 1.00 97.69 83 VAL A C 1
ATOM 629 O O . VAL A 1 83 ? 13.098 -6.236 -9.319 1.00 97.69 83 VAL A O 1
ATOM 632 N N . ARG A 1 84 ? 11.574 -7.365 -8.143 1.00 95.75 84 ARG A N 1
ATOM 633 C CA . ARG A 1 84 ? 12.493 -8.452 -7.786 1.00 95.75 84 ARG A CA 1
ATOM 634 C C . ARG A 1 84 ? 12.930 -9.253 -9.010 1.00 95.75 84 ARG A C 1
ATOM 636 O O . ARG A 1 84 ? 14.096 -9.629 -9.095 1.00 95.75 84 ARG A O 1
ATOM 643 N N . ALA A 1 85 ? 12.019 -9.503 -9.947 1.00 96.06 85 ALA A N 1
ATOM 644 C CA . ALA A 1 85 ? 12.308 -10.270 -11.154 1.00 96.06 85 ALA A CA 1
ATOM 645 C C . ALA A 1 85 ? 13.096 -9.467 -12.204 1.00 96.06 85 ALA A C 1
ATOM 647 O O . ALA A 1 85 ? 13.982 -10.008 -12.862 1.00 96.06 85 ALA A O 1
ATOM 648 N N . ASN A 1 86 ? 12.781 -8.181 -12.360 1.00 96.12 86 ASN A N 1
ATOM 649 C CA . ASN A 1 86 ? 13.201 -7.373 -13.508 1.00 96.12 86 ASN A CA 1
ATOM 650 C C . ASN A 1 86 ? 14.040 -6.141 -13.119 1.00 96.12 86 ASN A C 1
ATOM 652 O O . ASN A 1 86 ? 14.373 -5.310 -13.968 1.00 96.12 86 ASN A O 1
ATOM 656 N N . GLY A 1 87 ? 14.397 -5.997 -11.843 1.00 95.44 87 GLY A N 1
ATOM 657 C CA . GLY A 1 87 ? 15.111 -4.836 -11.327 1.00 95.44 87 GLY A CA 1
ATOM 658 C C . GLY A 1 87 ? 14.190 -3.623 -11.202 1.00 95.44 87 GLY A C 1
ATOM 659 O O . GLY A 1 87 ? 13.068 -3.707 -10.735 1.00 95.44 87 GLY A O 1
ATOM 660 N N . ARG A 1 88 ? 14.636 -2.436 -11.599 1.00 96.69 88 ARG A N 1
ATOM 661 C CA . ARG A 1 88 ? 13.859 -1.205 -11.366 1.00 96.69 88 ARG A CA 1
ATOM 662 C C . ARG A 1 88 ? 12.604 -1.079 -12.240 1.00 96.69 88 ARG A C 1
ATOM 664 O O . ARG A 1 88 ? 12.553 -1.585 -13.364 1.00 96.69 88 ARG A O 1
ATOM 671 N N . V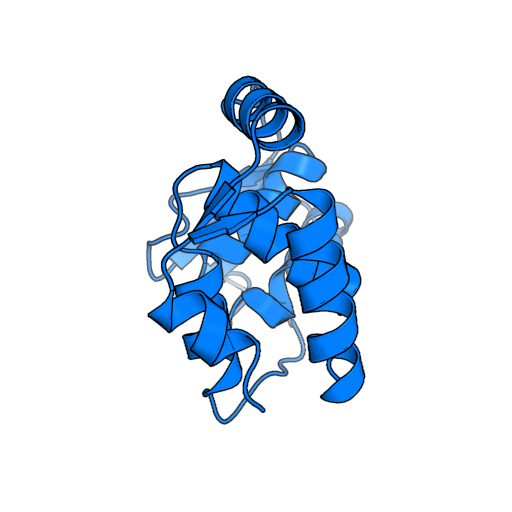AL A 1 89 ? 11.630 -0.310 -11.766 1.00 98.12 89 VAL A N 1
ATOM 672 C CA . VAL A 1 89 ? 10.460 0.130 -12.536 1.00 98.12 89 VAL A CA 1
ATOM 673 C C . VAL A 1 89 ? 10.129 1.586 -12.216 1.00 98.12 89 VAL A C 1
ATOM 675 O O . VAL A 1 89 ? 10.347 2.050 -11.097 1.00 98.12 89 VAL A O 1
ATOM 678 N N . PHE A 1 90 ? 9.613 2.320 -13.200 1.00 98.31 90 PHE A N 1
ATOM 679 C CA . PHE A 1 90 ? 9.014 3.634 -12.985 1.00 98.31 90 PHE A CA 1
ATOM 680 C C . PHE A 1 90 ? 7.491 3.497 -12.966 1.00 98.31 90 PHE A C 1
ATOM 682 O O . PHE A 1 90 ? 6.918 2.868 -13.853 1.00 98.31 90 PHE A O 1
ATOM 689 N N . LEU A 1 91 ? 6.838 4.059 -11.956 1.00 98.62 91 LEU A N 1
ATOM 690 C CA . LEU A 1 91 ? 5.387 4.044 -11.804 1.00 98.62 91 LEU A CA 1
ATOM 691 C C . LEU A 1 91 ? 4.817 5.391 -12.242 1.00 98.62 91 LEU A C 1
ATOM 693 O O . LEU A 1 91 ? 5.375 6.435 -11.902 1.00 98.62 91 LEU A O 1
ATOM 697 N N . ARG A 1 92 ? 3.692 5.378 -12.957 1.00 98.31 92 ARG A N 1
ATOM 698 C CA . ARG A 1 92 ? 2.948 6.578 -13.370 1.00 98.31 92 ARG A CA 1
ATOM 699 C C . ARG A 1 92 ? 1.448 6.388 -13.162 1.00 98.31 92 ARG A C 1
ATOM 701 O O . ARG A 1 92 ? 0.973 5.255 -13.135 1.00 98.31 92 ARG A O 1
ATOM 708 N N . ASN A 1 93 ? 0.718 7.499 -13.034 1.00 97.94 93 ASN A N 1
ATOM 709 C CA . ASN A 1 93 ? -0.713 7.516 -12.696 1.00 97.94 93 ASN A CA 1
ATOM 710 C C . ASN A 1 93 ? -0.991 6.774 -11.378 1.00 97.94 93 ASN A C 1
ATOM 712 O O . ASN A 1 93 ? -1.865 5.910 -11.303 1.00 97.94 93 ASN A O 1
ATOM 716 N N . VAL A 1 94 ? -0.169 7.062 -10.364 1.00 98.12 94 VAL A N 1
ATOM 717 C CA . VAL A 1 94 ? -0.170 6.376 -9.069 1.00 98.12 94 VAL A CA 1
ATOM 718 C C . VAL A 1 94 ? -1.291 6.910 -8.177 1.00 98.12 94 VAL A C 1
ATOM 720 O O . VAL A 1 94 ? -1.409 8.116 -7.970 1.00 98.12 94 VAL A O 1
ATOM 723 N N . ARG A 1 95 ? -2.060 5.998 -7.574 1.00 97.81 95 ARG A N 1
ATOM 724 C CA . ARG A 1 95 ? -3.018 6.287 -6.499 1.00 97.81 95 ARG A CA 1
ATOM 725 C C . ARG A 1 95 ? -2.616 5.541 -5.223 1.00 97.81 95 ARG A C 1
ATOM 727 O O . ARG A 1 95 ? -2.242 4.375 -5.286 1.00 97.81 95 ARG A O 1
ATOM 734 N N . HIS A 1 96 ? -2.668 6.215 -4.071 1.00 98.00 96 HIS A N 1
ATOM 735 C CA . HIS A 1 96 ? -2.256 5.681 -2.759 1.00 98.00 96 HIS A CA 1
ATOM 736 C C . HIS A 1 96 ? -0.842 5.057 -2.747 1.00 98.00 96 HIS A C 1
ATOM 738 O O . HIS A 1 96 ? -0.619 3.992 -2.169 1.00 98.00 96 HIS A O 1
ATOM 744 N N . GLY A 1 97 ? 0.134 5.712 -3.389 1.00 98.06 97 GLY A N 1
ATOM 745 C CA . GLY A 1 97 ? 1.484 5.169 -3.608 1.00 98.06 97 GLY A CA 1
ATOM 746 C C . GLY A 1 97 ? 2.256 4.772 -2.344 1.00 98.06 97 GLY A C 1
ATOM 747 O O . GLY A 1 97 ? 3.117 3.895 -2.409 1.00 98.06 97 GLY A O 1
ATOM 748 N N . LEU A 1 98 ? 1.900 5.324 -1.178 1.00 98.25 98 LEU A N 1
ATOM 749 C CA . LEU A 1 98 ? 2.446 4.919 0.123 1.00 98.25 98 LEU A CA 1
ATOM 750 C C . LEU A 1 98 ? 2.280 3.422 0.411 1.00 98.25 98 LEU A C 1
ATOM 752 O O . LEU A 1 98 ? 3.124 2.861 1.101 1.00 98.25 98 LEU A O 1
ATOM 756 N N . PHE A 1 99 ? 1.282 2.743 -0.162 1.00 98.19 99 PHE A N 1
ATOM 757 C CA . PHE A 1 99 ? 1.147 1.291 -0.017 1.00 98.19 99 PHE A CA 1
ATOM 758 C C . PHE A 1 99 ? 2.301 0.490 -0.621 1.00 98.19 99 PHE A C 1
ATOM 760 O O . PHE A 1 99 ? 2.472 -0.662 -0.247 1.00 98.19 99 PHE A O 1
ATOM 767 N N . VAL A 1 100 ? 3.133 1.071 -1.491 1.00 98.19 100 VAL A N 1
ATOM 768 C CA . VAL A 1 100 ? 4.343 0.403 -2.002 1.00 98.19 100 VAL A CA 1
ATOM 769 C C . VAL A 1 100 ? 5.471 0.406 -0.959 1.00 98.19 100 VAL A C 1
ATOM 771 O O . VAL A 1 100 ? 6.311 -0.492 -0.948 1.00 98.19 100 VAL A O 1
ATOM 774 N N . LEU A 1 101 ? 5.488 1.386 -0.048 1.00 97.75 101 LEU A N 1
ATOM 775 C CA . LEU A 1 101 ? 6.575 1.593 0.910 1.00 97.75 101 LEU A CA 1
ATOM 776 C C . LEU A 1 101 ? 6.802 0.405 1.868 1.00 97.75 101 LEU A C 1
ATOM 778 O O . LEU A 1 101 ? 7.960 -0.004 1.974 1.00 97.75 101 LEU A O 1
ATOM 782 N N . PRO A 1 102 ? 5.780 -0.179 2.535 1.00 97.88 102 PRO A N 1
ATOM 783 C CA . PRO A 1 102 ? 5.982 -1.332 3.414 1.00 97.88 102 PRO A CA 1
ATOM 784 C C . PRO A 1 102 ? 6.695 -2.482 2.696 1.00 97.88 102 PRO A C 1
ATOM 786 O O . PRO A 1 102 ? 7.675 -3.025 3.203 1.00 97.88 102 PRO A O 1
ATOM 789 N N . PHE A 1 103 ? 6.252 -2.809 1.480 1.00 97.69 103 PHE A N 1
ATOM 790 C CA . PHE A 1 103 ? 6.813 -3.896 0.678 1.00 97.69 103 PHE A CA 1
ATOM 791 C C . PHE A 1 103 ? 8.222 -3.573 0.185 1.00 97.69 103 PHE A C 1
ATOM 793 O O . PHE A 1 103 ? 9.113 -4.408 0.300 1.00 97.69 103 PHE A O 1
ATOM 800 N N . ALA A 1 104 ? 8.463 -2.347 -0.286 1.00 96.94 104 ALA A N 1
ATOM 801 C CA . ALA A 1 104 ? 9.804 -1.919 -0.667 1.00 96.94 104 ALA A CA 1
ATOM 802 C C . ALA A 1 104 ? 10.781 -2.011 0.519 1.00 96.94 104 ALA A C 1
ATOM 804 O O . ALA A 1 104 ? 11.903 -2.480 0.359 1.00 96.94 104 ALA A O 1
ATOM 805 N N . VAL A 1 105 ? 10.356 -1.629 1.728 1.00 96.38 105 VAL A N 1
ATOM 806 C CA . VAL A 1 105 ? 11.170 -1.782 2.944 1.00 96.38 105 VAL A CA 1
ATOM 807 C C . VAL A 1 105 ? 11.396 -3.258 3.282 1.00 96.38 105 VAL A C 1
ATOM 809 O O . VAL A 1 105 ? 12.533 -3.627 3.569 1.00 96.38 105 VAL A O 1
ATOM 812 N N . ARG A 1 106 ? 10.352 -4.097 3.222 1.00 95.19 106 ARG A N 1
ATOM 813 C CA . ARG A 1 106 ? 10.424 -5.548 3.483 1.00 95.19 106 ARG A CA 1
ATOM 814 C C . ARG A 1 106 ? 11.428 -6.252 2.568 1.00 95.19 106 ARG A C 1
ATOM 816 O O . ARG A 1 106 ? 12.159 -7.121 3.028 1.00 95.19 106 ARG A O 1
ATOM 823 N N . GLU A 1 107 ? 11.505 -5.825 1.312 1.00 95.19 107 GLU A N 1
ATOM 824 C CA . GLU A 1 107 ? 12.379 -6.406 0.286 1.00 95.19 107 GLU A CA 1
ATOM 825 C C . GLU A 1 107 ? 13.717 -5.663 0.102 1.00 95.19 107 GLU A C 1
ATOM 827 O O . GLU A 1 107 ? 14.460 -5.956 -0.831 1.00 95.19 107 GLU A O 1
ATOM 832 N N . ASN A 1 108 ? 14.051 -4.699 0.971 1.00 95.56 108 ASN A N 1
ATOM 833 C CA . ASN A 1 108 ? 15.255 -3.859 0.862 1.00 95.56 108 ASN A CA 1
ATOM 834 C C . ASN A 1 108 ? 15.400 -3.129 -0.489 1.00 95.56 108 ASN A C 1
ATOM 836 O O . ASN A 1 108 ? 16.505 -2.918 -0.992 1.00 95.56 108 ASN A O 1
ATOM 840 N N . LEU A 1 109 ? 14.281 -2.688 -1.060 1.00 96.69 109 LEU A N 1
ATOM 841 C CA . LEU A 1 109 ? 14.226 -1.930 -2.303 1.00 96.69 109 LEU A CA 1
ATOM 842 C C . LEU A 1 109 ? 14.239 -0.421 -2.039 1.00 96.69 109 LEU A C 1
ATOM 844 O O . LEU A 1 109 ? 13.554 0.090 -1.144 1.00 96.69 109 LEU A O 1
ATOM 848 N N . ALA A 1 110 ? 15.001 0.315 -2.847 1.00 96.31 110 ALA A N 1
ATOM 849 C CA . ALA A 1 110 ? 14.905 1.769 -2.885 1.00 96.31 110 ALA A CA 1
ATOM 850 C C . ALA A 1 110 ? 13.577 2.208 -3.529 1.00 96.31 110 ALA A C 1
ATOM 852 O O . ALA A 1 110 ? 13.021 1.532 -4.398 1.00 96.31 110 ALA A O 1
ATOM 853 N N . ILE A 1 111 ? 13.064 3.354 -3.087 1.00 96.88 111 ILE A N 1
ATOM 854 C CA . ILE A 1 111 ? 11.796 3.925 -3.544 1.00 96.88 111 ILE A CA 1
ATOM 855 C C . ILE A 1 111 ? 11.936 5.446 -3.632 1.00 96.88 111 ILE A C 1
ATOM 857 O O . ILE A 1 111 ? 12.559 6.064 -2.765 1.00 96.88 111 ILE A O 1
ATOM 861 N N . GLY A 1 112 ? 11.386 6.037 -4.694 1.00 96.25 112 GLY A N 1
ATOM 862 C CA . GLY A 1 112 ? 11.203 7.483 -4.816 1.00 96.25 112 GLY A CA 1
ATOM 863 C C . GLY A 1 112 ? 10.150 8.011 -3.836 1.00 96.25 112 GLY A C 1
ATOM 864 O O . GLY A 1 112 ? 9.730 7.305 -2.926 1.00 96.25 112 GLY A O 1
ATOM 865 N N . CYS A 1 113 ? 9.713 9.258 -4.004 1.00 96.00 113 CYS A N 1
ATOM 866 C CA . CYS A 1 113 ? 8.697 9.861 -3.142 1.00 96.00 113 CYS A CA 1
ATOM 867 C C . CYS A 1 113 ? 7.312 9.237 -3.432 1.00 96.00 113 CYS A C 1
ATOM 869 O O . CYS A 1 113 ? 6.734 9.517 -4.480 1.00 96.00 113 CYS A O 1
ATOM 871 N N . PRO A 1 114 ? 6.746 8.392 -2.545 1.00 94.44 114 PRO A N 1
ATOM 872 C CA . PRO A 1 114 ? 5.561 7.591 -2.866 1.00 94.44 114 PRO A CA 1
ATOM 873 C C . PRO A 1 114 ? 4.240 8.379 -2.789 1.00 94.44 114 PRO A C 1
ATOM 875 O O . PRO A 1 114 ? 3.169 7.806 -2.980 1.00 94.44 114 PRO A O 1
ATOM 878 N N . VAL A 1 115 ? 4.309 9.676 -2.475 1.00 93.69 115 VAL A N 1
ATOM 879 C CA . VAL A 1 115 ? 3.175 10.609 -2.560 1.00 93.69 115 VAL A CA 1
ATOM 880 C C . VAL A 1 115 ? 3.139 11.355 -3.896 1.00 93.69 115 VAL A C 1
ATOM 882 O O . VAL A 1 115 ? 2.132 11.988 -4.203 1.00 93.69 115 VAL A O 1
ATOM 885 N N . ASP A 1 116 ? 4.201 11.263 -4.702 1.00 95.62 116 ASP A N 1
ATOM 886 C CA . ASP A 1 116 ? 4.215 11.830 -6.045 1.00 95.62 116 ASP A CA 1
ATOM 887 C C . ASP A 1 116 ? 3.312 10.994 -6.972 1.00 95.62 116 ASP A C 1
ATOM 889 O O . ASP A 1 116 ? 3.242 9.767 -6.837 1.00 95.62 116 ASP A O 1
ATOM 893 N N . PRO A 1 117 ? 2.666 11.612 -7.981 1.00 95.00 117 PRO A N 1
ATOM 894 C CA . PRO A 1 117 ? 1.832 10.891 -8.952 1.00 95.00 117 PRO A CA 1
ATOM 895 C C . PRO A 1 117 ? 2.635 9.928 -9.847 1.00 95.00 117 PRO A C 1
ATOM 897 O O . PRO A 1 117 ? 2.061 9.162 -10.630 1.00 95.00 117 PRO A O 1
ATOM 900 N N . SER A 1 118 ? 3.964 9.977 -9.752 1.00 97.81 118 SER A N 1
ATOM 901 C CA . SER A 1 118 ? 4.896 9.094 -10.435 1.00 97.81 118 SER A CA 1
ATOM 902 C C . SER A 1 118 ? 6.207 8.990 -9.662 1.00 97.81 118 SER A C 1
ATOM 904 O O . SER A 1 118 ? 6.754 10.017 -9.262 1.00 97.81 118 SER A O 1
ATOM 906 N N . PHE A 1 119 ? 6.748 7.785 -9.503 1.00 98.44 119 PHE A N 1
ATOM 907 C CA . PHE A 1 119 ? 8.027 7.567 -8.824 1.00 98.44 119 PHE A CA 1
ATOM 908 C C . PHE A 1 119 ? 8.682 6.250 -9.247 1.00 98.44 119 PHE A C 1
ATOM 910 O O . PHE A 1 119 ? 8.030 5.339 -9.751 1.00 98.44 119 PHE A O 1
ATOM 917 N N . ALA A 1 120 ? 9.993 6.141 -9.036 1.00 97.81 120 ALA A N 1
ATOM 918 C CA . ALA A 1 120 ? 10.743 4.916 -9.295 1.00 97.81 120 ALA A CA 1
ATOM 919 C C . ALA A 1 120 ? 10.745 3.975 -8.081 1.00 97.81 120 ALA A C 1
ATOM 921 O O . ALA A 1 120 ? 10.773 4.426 -6.935 1.00 97.81 120 ALA A O 1
ATOM 922 N N . VAL A 1 121 ? 10.793 2.671 -8.344 1.00 98.00 121 VAL A N 1
ATOM 923 C CA . VAL A 1 121 ? 11.010 1.610 -7.353 1.00 98.00 121 VAL A CA 1
ATOM 924 C C . VAL A 1 121 ? 12.116 0.688 -7.859 1.00 98.00 121 VAL A C 1
ATOM 926 O O . VAL A 1 121 ? 12.168 0.362 -9.045 1.00 98.00 121 VAL A O 1
ATOM 929 N N . GLY A 1 122 ? 12.999 0.259 -6.965 1.00 96.44 122 GLY A N 1
ATOM 930 C CA . GLY A 1 122 ? 14.078 -0.680 -7.250 1.00 96.44 122 GLY A CA 1
ATOM 931 C C . GLY A 1 122 ? 15.470 -0.089 -7.051 1.00 96.44 122 GLY A C 1
ATOM 932 O O . GLY A 1 122 ? 15.644 1.107 -6.830 1.00 96.44 122 GLY A O 1
ATOM 933 N N . GLY A 1 123 ? 16.474 -0.963 -7.120 1.00 94.38 123 GLY A N 1
ATOM 934 C CA . GLY A 1 123 ? 17.785 -0.705 -6.519 1.00 94.38 123 GLY A CA 1
ATOM 935 C C . GLY A 1 123 ? 17.785 -1.040 -5.026 1.00 94.38 123 GLY A C 1
ATOM 936 O O . GLY A 1 123 ? 16.751 -1.401 -4.467 1.00 94.38 123 GLY A O 1
ATOM 937 N N . GLU A 1 124 ? 18.945 -0.940 -4.385 1.00 93.50 124 GLU A N 1
ATOM 938 C CA . GLU A 1 124 ? 19.127 -1.371 -2.997 1.00 93.50 124 GLU A CA 1
ATOM 939 C C . GLU A 1 124 ? 18.853 -0.243 -1.998 1.00 93.50 124 GLU A C 1
ATOM 941 O O . GLU A 1 124 ? 19.325 0.889 -2.139 1.00 93.50 124 GLU A O 1
ATOM 946 N N . ARG A 1 125 ? 18.111 -0.574 -0.941 1.00 91.88 125 ARG A N 1
ATOM 947 C CA . ARG A 1 125 ? 17.942 0.270 0.235 1.00 91.88 125 ARG A CA 1
ATOM 948 C C . ARG A 1 125 ? 19.011 -0.068 1.266 1.00 91.88 125 ARG A C 1
ATOM 950 O O . ARG A 1 125 ? 19.063 -1.176 1.776 1.00 91.88 125 ARG A O 1
ATOM 957 N N . THR A 1 126 ? 19.788 0.929 1.672 1.00 86.38 126 THR A N 1
ATOM 958 C CA . THR A 1 126 ? 20.893 0.733 2.626 1.00 86.38 126 THR A CA 1
ATOM 959 C C . THR A 1 126 ? 20.501 0.909 4.097 1.00 86.38 126 THR A C 1
ATOM 961 O O . THR A 1 126 ? 21.293 0.590 4.981 1.00 86.38 126 THR A O 1
ATOM 964 N N . LYS A 1 127 ? 19.308 1.452 4.395 1.00 87.06 127 LYS A N 1
ATOM 965 C CA . LYS A 1 127 ? 18.847 1.732 5.771 1.00 87.06 127 LYS A CA 1
ATOM 966 C C . LYS A 1 127 ? 17.336 1.613 5.921 1.00 87.06 127 LYS A C 1
ATOM 968 O O . LYS A 1 127 ? 16.605 2.186 5.116 1.00 87.06 127 LYS A O 1
ATOM 973 N N . ASN A 1 128 ? 16.857 1.001 7.003 1.00 90.25 128 ASN A N 1
ATOM 974 C CA . ASN A 1 128 ? 15.441 0.995 7.385 1.00 90.25 128 ASN A CA 1
ATOM 975 C C . ASN A 1 128 ? 15.165 2.001 8.533 1.00 90.25 128 ASN A C 1
ATOM 977 O O . ASN A 1 128 ? 15.393 1.665 9.691 1.00 90.25 128 ASN A O 1
ATOM 981 N N . PRO A 1 129 ? 14.661 3.219 8.250 1.00 91.00 129 PRO A N 1
ATOM 982 C CA . PRO A 1 129 ? 14.374 4.245 9.253 1.00 91.00 129 PRO A CA 1
ATOM 983 C C . PRO A 1 129 ? 13.081 3.976 10.038 1.00 91.00 129 PRO A C 1
ATOM 985 O O . PRO A 1 129 ? 12.708 4.777 10.887 1.00 91.00 129 PRO A O 1
ATOM 988 N N . TYR A 1 130 ? 12.368 2.889 9.734 1.00 95.62 130 TYR A N 1
ATOM 989 C CA . TYR A 1 130 ? 11.076 2.569 10.338 1.00 95.62 130 TYR A CA 1
ATOM 990 C C . TYR A 1 130 ? 11.186 1.531 11.456 1.00 95.62 130 TYR A C 1
ATOM 992 O O . TYR A 1 130 ? 10.218 1.332 12.180 1.00 95.62 130 TYR A O 1
ATOM 1000 N N . ALA A 1 131 ? 12.347 0.887 11.624 1.00 94.12 131 ALA A N 1
ATOM 1001 C CA . ALA A 1 131 ? 12.527 -0.210 12.575 1.00 94.12 131 ALA A CA 1
ATOM 1002 C C . ALA A 1 131 ? 12.133 0.175 14.011 1.00 94.12 131 ALA A C 1
ATOM 1004 O O . ALA A 1 131 ? 11.372 -0.545 14.650 1.00 94.12 131 ALA A O 1
ATOM 1005 N N . GLU A 1 132 ? 12.581 1.339 14.489 1.00 95.56 132 GLU A N 1
ATOM 1006 C CA . GLU A 1 132 ? 12.264 1.823 15.840 1.00 95.56 132 GLU A CA 1
ATOM 1007 C C . GLU A 1 132 ? 10.774 2.144 16.007 1.00 95.56 132 GLU A C 1
ATOM 1009 O O . GLU A 1 132 ? 10.174 1.777 17.014 1.00 95.56 132 GLU A O 1
ATOM 1014 N N . LYS A 1 133 ? 10.151 2.769 14.997 1.00 95.88 133 LYS A N 1
ATOM 1015 C CA . LYS A 1 133 ? 8.711 3.069 15.013 1.00 95.88 133 LYS A CA 1
ATOM 1016 C C . LYS A 1 133 ? 7.870 1.796 15.050 1.00 95.88 133 LYS A C 1
ATOM 1018 O O . LYS A 1 133 ? 6.915 1.715 15.813 1.00 95.88 133 LYS A O 1
ATOM 1023 N N . LEU A 1 134 ? 8.246 0.796 14.253 1.00 96.44 134 LEU A N 1
ATOM 1024 C CA . LEU A 1 134 ? 7.563 -0.494 14.217 1.00 96.44 134 LEU A CA 1
ATOM 1025 C C . LEU A 1 134 ? 7.699 -1.229 15.550 1.00 96.44 134 LEU A C 1
ATOM 1027 O O . LEU A 1 134 ? 6.700 -1.715 16.065 1.00 96.44 134 LEU A O 1
ATOM 1031 N N . ALA A 1 135 ? 8.900 -1.254 16.134 1.00 96.31 135 ALA A N 1
ATOM 1032 C CA . ALA A 1 135 ? 9.121 -1.854 17.447 1.00 96.31 135 ALA A CA 1
ATOM 1033 C C . ALA A 1 135 ? 8.282 -1.163 18.536 1.00 96.31 135 ALA A C 1
ATOM 1035 O O . ALA A 1 135 ? 7.615 -1.838 19.316 1.00 96.31 135 ALA A O 1
ATOM 1036 N N . ALA A 1 136 ? 8.249 0.173 18.544 1.00 96.75 136 ALA A N 1
ATOM 1037 C CA . ALA A 1 136 ? 7.430 0.938 19.480 1.00 96.75 136 ALA A CA 1
ATOM 1038 C C . ALA A 1 136 ? 5.927 0.667 19.298 1.00 96.75 136 ALA A C 1
ATOM 1040 O O . ALA A 1 136 ? 5.211 0.509 20.283 1.00 96.75 136 ALA A O 1
ATOM 1041 N N . ALA A 1 137 ? 5.444 0.573 18.058 1.00 96.88 137 ALA A N 1
ATOM 1042 C CA . ALA A 1 137 ? 4.047 0.259 17.767 1.00 96.88 137 ALA A CA 1
ATOM 1043 C C . ALA A 1 137 ? 3.661 -1.180 18.153 1.00 96.88 137 ALA A C 1
ATOM 1045 O O . ALA A 1 137 ? 2.538 -1.422 18.591 1.00 96.88 137 ALA A O 1
ATOM 1046 N N . MET A 1 138 ? 4.577 -2.141 18.004 1.00 96.00 138 MET A N 1
ATOM 1047 C CA . MET A 1 138 ? 4.368 -3.527 18.437 1.00 96.00 138 MET A CA 1
ATOM 1048 C C . MET A 1 138 ? 4.300 -3.648 19.966 1.00 96.00 138 MET A C 1
ATOM 1050 O O . MET A 1 138 ? 3.503 -4.434 20.466 1.00 96.00 138 MET A O 1
ATOM 1054 N N . ASP A 1 139 ? 5.091 -2.858 20.696 1.00 97.00 139 ASP A N 1
ATOM 1055 C CA . ASP A 1 139 ? 5.113 -2.855 22.167 1.00 97.00 139 ASP A CA 1
ATOM 1056 C C . ASP A 1 139 ? 3.938 -2.071 22.774 1.00 97.00 139 ASP A C 1
ATOM 1058 O O . ASP A 1 139 ? 3.233 -2.545 23.662 1.00 97.00 139 ASP A O 1
ATOM 1062 N N . THR A 1 140 ? 3.693 -0.865 22.262 1.00 96.12 140 THR A N 1
ATOM 1063 C CA . THR A 1 140 ? 2.756 0.090 22.871 1.00 96.12 140 THR A CA 1
ATOM 1064 C C . THR A 1 140 ? 1.410 0.175 22.165 1.00 96.12 140 THR A C 1
ATOM 1066 O O . THR A 1 140 ? 0.509 0.828 22.683 1.00 96.12 140 THR A O 1
ATOM 1069 N N . GLY A 1 141 ? 1.237 -0.479 21.016 1.00 96.81 141 GLY A N 1
ATOM 1070 C CA . GLY A 1 141 ? 0.040 -0.388 20.182 1.00 96.81 141 GLY A CA 1
ATOM 1071 C C . GLY A 1 141 ? 0.025 0.821 19.240 1.00 96.81 141 GLY A C 1
ATOM 1072 O O . GLY A 1 141 ? 0.996 1.558 19.085 1.00 96.81 141 GLY A O 1
ATOM 1073 N N . LEU A 1 142 ? -1.115 1.012 18.581 1.00 97.06 142 LEU A N 1
ATOM 1074 C CA . LEU A 1 142 ? -1.361 2.031 17.564 1.00 97.06 142 LEU A CA 1
ATOM 1075 C C . LEU A 1 142 ? -2.375 3.055 18.049 1.00 97.06 142 LEU A C 1
ATOM 1077 O O . LEU A 1 142 ? -3.355 2.708 18.710 1.00 97.06 142 LEU A O 1
ATOM 1081 N N . ILE A 1 143 ? -2.176 4.307 17.643 1.00 95.69 143 ILE A N 1
ATOM 1082 C CA . ILE A 1 143 ? -3.174 5.368 17.762 1.00 95.69 143 ILE A CA 1
ATOM 1083 C C . ILE A 1 143 ? -3.760 5.589 16.371 1.00 95.69 143 ILE A C 1
ATOM 1085 O O . ILE A 1 143 ? -3.102 6.165 15.514 1.00 95.69 143 ILE A O 1
ATOM 1089 N N . ILE A 1 144 ? -4.988 5.122 16.159 1.00 95.38 144 ILE A N 1
ATOM 1090 C CA . ILE A 1 144 ? -5.687 5.199 14.869 1.00 95.38 144 ILE A CA 1
ATOM 1091 C C . ILE A 1 144 ? -6.869 6.158 14.998 1.00 95.38 144 ILE A C 1
ATOM 1093 O O . ILE A 1 144 ? -7.539 6.177 16.031 1.00 95.38 144 ILE A O 1
ATOM 1097 N N . ASP A 1 145 ? -7.150 6.942 13.961 1.00 94.62 145 ASP A N 1
ATOM 1098 C CA . ASP A 1 145 ? -8.364 7.756 13.894 1.00 94.62 145 ASP A CA 1
ATOM 1099 C C . ASP A 1 145 ? -9.640 6.886 13.891 1.00 94.62 145 ASP A C 1
ATOM 1101 O O . ASP A 1 145 ? -9.776 5.939 13.114 1.00 94.62 145 ASP A O 1
ATOM 1105 N N . ASP A 1 146 ? -10.602 7.217 14.757 1.00 94.62 146 ASP A N 1
ATOM 1106 C CA . ASP A 1 146 ? -11.825 6.424 14.945 1.00 94.62 146 ASP A CA 1
ATOM 1107 C C . ASP A 1 146 ? -12.693 6.382 13.684 1.00 94.62 146 ASP A C 1
ATOM 1109 O O . ASP A 1 146 ? -13.324 5.359 13.402 1.00 94.62 146 ASP A O 1
ATOM 1113 N N . ALA A 1 147 ? -12.767 7.489 12.942 1.00 94.69 147 ALA A N 1
ATOM 1114 C CA . ALA A 1 147 ? -13.601 7.574 11.748 1.00 94.69 147 ALA A CA 1
ATOM 1115 C C . ALA A 1 147 ? -13.021 6.705 10.625 1.00 94.69 147 ALA A C 1
ATOM 1117 O O . ALA A 1 147 ? -13.743 5.899 10.036 1.00 94.69 147 ALA A O 1
ATOM 1118 N N . SER A 1 148 ? -11.711 6.801 10.406 1.00 94.19 148 SER A N 1
ATOM 1119 C CA . SER A 1 148 ? -10.970 5.999 9.430 1.00 94.19 148 SER A CA 1
ATOM 1120 C C . SER A 1 148 ? -11.024 4.511 9.774 1.00 94.19 148 SER A C 1
ATOM 1122 O O . SER A 1 148 ? -11.300 3.681 8.906 1.00 94.19 148 SER A O 1
ATOM 1124 N N . TRP A 1 149 ? -10.869 4.162 11.058 1.00 96.00 149 TRP A N 1
ATOM 1125 C CA . TRP A 1 149 ? -10.996 2.780 11.520 1.00 96.00 149 TRP A CA 1
ATOM 1126 C C . TRP A 1 149 ? -12.393 2.203 11.288 1.00 96.00 149 TRP A C 1
ATOM 1128 O O . TRP A 1 149 ? -12.533 1.047 10.882 1.00 96.00 149 TRP A O 1
ATOM 1138 N N . ARG A 1 150 ? -13.447 2.988 11.532 1.00 95.38 150 ARG A N 1
ATOM 1139 C CA . ARG A 1 150 ? -14.816 2.554 11.232 1.00 95.38 150 ARG A CA 1
ATOM 1140 C C . ARG A 1 150 ? -15.001 2.361 9.736 1.00 95.38 150 ARG A C 1
ATOM 1142 O O . ARG A 1 150 ? -15.464 1.297 9.355 1.00 95.38 150 ARG A O 1
ATOM 1149 N N . ALA A 1 151 ? -14.574 3.314 8.909 1.00 94.12 151 ALA A N 1
ATOM 1150 C CA . ALA A 1 151 ? -14.746 3.259 7.458 1.00 94.12 151 ALA A CA 1
ATOM 1151 C C . ALA A 1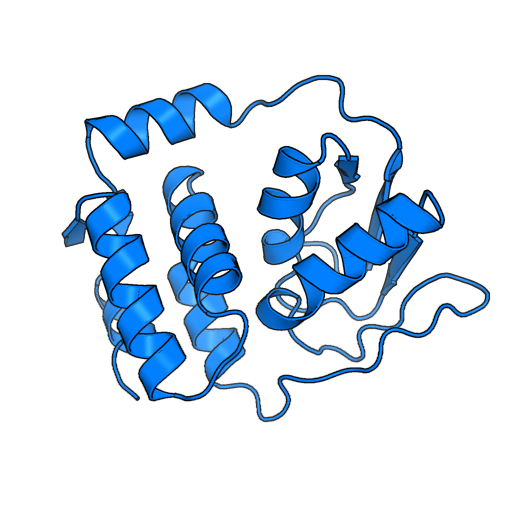 151 ? -14.152 1.986 6.825 1.00 94.12 151 ALA A C 1
ATOM 1153 O O . ALA A 1 151 ? -14.799 1.354 5.992 1.00 94.12 151 ALA A O 1
ATOM 1154 N N . VAL A 1 152 ? -12.964 1.549 7.264 1.00 93.31 152 VAL A N 1
ATOM 1155 C CA . VAL A 1 152 ? -12.363 0.295 6.767 1.00 93.31 152 VAL A CA 1
ATOM 1156 C C . VAL A 1 152 ? -13.057 -0.961 7.294 1.00 93.31 152 VAL A C 1
ATOM 1158 O O . VAL A 1 152 ? -13.015 -1.999 6.638 1.00 93.31 152 VAL A O 1
ATOM 1161 N N . ASN A 1 153 ? -13.715 -0.886 8.455 1.00 89.62 153 ASN A N 1
ATOM 1162 C CA . ASN A 1 153 ? -14.367 -2.028 9.102 1.00 89.62 153 ASN A CA 1
ATOM 1163 C C . ASN A 1 153 ? -15.876 -2.128 8.848 1.00 89.62 153 ASN A C 1
ATOM 1165 O O . ASN A 1 153 ? -16.453 -3.187 9.071 1.00 89.62 153 ASN A O 1
ATOM 1169 N N . THR A 1 154 ? -16.517 -1.077 8.343 1.00 76.19 154 THR A N 1
ATOM 1170 C CA . THR A 1 154 ? -17.915 -1.098 7.903 1.00 76.19 154 THR A CA 1
ATOM 1171 C C . THR A 1 154 ? -17.970 -1.381 6.409 1.00 76.19 154 THR A C 1
ATOM 1173 O O . THR A 1 154 ? -17.521 -0.563 5.604 1.00 76.19 154 THR A O 1
ATOM 1176 N N . GLY A 1 155 ? -18.458 -2.563 6.049 1.00 57.66 155 GLY A N 1
ATOM 1177 C CA . GLY A 1 155 ? -18.729 -3.005 4.684 1.00 57.66 155 GLY A CA 1
ATOM 1178 C C . GLY A 1 155 ? -20.001 -3.824 4.681 1.00 57.66 155 GLY A C 1
ATOM 1179 O O . GLY A 1 155 ? -20.181 -4.581 5.662 1.00 57.66 155 GLY A O 1
#

Sequence (155 aa):
MHIGFDDARSTLIRTLNGRGLAPADDLAWATVWLEACGYPGTQMLAEALADDRHTLQLVRDLIGFDLQNVSCAFLAPGIVDDVRANGRVFLRNVRHGLFVLPFAVRENLAIGCPVDPSFAVGGERTKNPYAEKLAAAMDTGLIIDDASWRAVNTG

Foldseek 3Di:
DWDALVRQLVLQLVQCVVVVHPPSNLLSNLLSLCQLQVHQSLLLLLVLVPDPDQDDDFDQDPQFGEPVLRACSNCLVVQLVCCVVPFKGKYAQYHNQSSNVVVCLVVQWDWDDSPDNMIMIGDGHPDDPCVVSNVCCNVRNGDHDPVSSVSSRPD

Radius of gyration: 15.02 Å; chains: 1; bounding box: 40×24×46 Å

Secondary structure (DSSP, 8-state):
-EE-HHHHHHHHHHHHHHTT-SSHHHHHHHHHHHHHTTS-HHHHHHHHHTSS---------SSSEE-TT-BHHHHHHHHHHHHHHHS-EEEES-BSGGGHHHHHHHTTEEE--TTSSEEEEEEE----TTHHHHHHHHHH-EE--HHHHHHHH--

pLDDT: mean 95.54, std 4.34, range [57.66, 98.62]